Protein AF-A0A1F2RED5-F1 (afdb_monomer_lite)

Sequence (118 aa):
MGKTLQLEEWEAVAMRGMTRPRDPFQAEFARAVLHSFSIILRIHEELYSYENKRALGDEWRKHSNSLFYLLIEGMRHKQELEKMQLIARKSGYAEIDERLKITAEKLQVPMSKISPLF

Radius of gyration: 15.98 Å; chains: 1; bounding box: 39×25×48 Å

Secondary structure (DSSP, 8-state):
-PPP-PPPHHHHHHHHGGG--SSHHHHHHHHHHHHHHHHHHHHHHHHHHHHHHHTSSTTHHHHHHHHHHHHHHHHHHHHHHHHHHHHHHHTT-HHHHHHHHHHHHHHHHHHHHHGGG-

Foldseek 3Di:
DDDDDDDDPVLVVLCVVCPDDPDPLSNVLSVLSVVLVVLVVLLSVLVVVLVVCVVVDDPNVVSLVVLVVSLVVLVVSLVVLVVSLVVCVVVVVVVSNVVSVVSSVSSVVSSVVSVVVD

pLDDT: mean 89.49, std 11.76, range [42.66, 98.44]

Structure (mmCIF, N/CA/C/O backbone):
data_AF-A0A1F2RED5-F1
#
_entry.id   AF-A0A1F2RED5-F1
#
loop_
_atom_site.group_PDB
_atom_site.id
_atom_site.type_symbol
_atom_site.label_atom_id
_atom_site.label_alt_id
_atom_site.label_comp_id
_atom_site.label_asym_id
_atom_site.label_entity_id
_atom_site.label_seq_id
_atom_site.pdbx_PDB_ins_code
_atom_site.Cartn_x
_atom_site.Cartn_y
_atom_site.Cartn_z
_atom_site.occupancy
_atom_site.B_iso_or_equiv
_atom_site.auth_seq_id
_atom_site.auth_comp_id
_atom_site.auth_asym_id
_atom_site.auth_atom_id
_atom_site.pdbx_PDB_model_num
ATOM 1 N N . MET A 1 1 ? 5.059 -15.411 -15.419 1.00 42.66 1 MET A N 1
ATOM 2 C CA . MET A 1 1 ? 4.052 -15.981 -14.495 1.00 42.66 1 MET A CA 1
ATOM 3 C C . MET A 1 1 ? 3.716 -14.930 -13.453 1.00 42.66 1 MET A C 1
ATOM 5 O O . MET A 1 1 ? 4.629 -14.477 -12.773 1.00 42.66 1 MET A O 1
ATOM 9 N N . GLY A 1 2 ? 2.453 -14.502 -13.363 1.00 50.62 2 GLY A N 1
ATOM 10 C CA . GLY A 1 2 ? 2.012 -13.611 -12.287 1.00 50.62 2 GLY A CA 1
ATOM 11 C C . GLY A 1 2 ? 2.060 -14.355 -10.955 1.00 50.62 2 GLY A C 1
ATOM 12 O O . GLY A 1 2 ? 1.551 -15.469 -10.862 1.00 50.62 2 GLY A O 1
ATOM 13 N N . LYS A 1 3 ? 2.717 -13.787 -9.940 1.00 56.62 3 LYS A N 1
ATOM 14 C CA . LYS A 1 3 ? 2.622 -14.314 -8.575 1.00 56.62 3 LYS A CA 1
ATOM 15 C C . LYS A 1 3 ? 1.247 -13.939 -8.035 1.00 56.62 3 LYS A C 1
ATOM 17 O O . LYS A 1 3 ? 0.921 -12.757 -7.987 1.00 56.62 3 LYS A O 1
ATOM 22 N N . THR A 1 4 ? 0.455 -14.933 -7.646 1.00 64.69 4 THR A N 1
ATOM 23 C CA . THR A 1 4 ? -0.825 -14.707 -6.972 1.00 64.69 4 THR A CA 1
ATOM 24 C C . THR A 1 4 ? -0.571 -13.941 -5.681 1.00 64.69 4 THR A C 1
ATOM 26 O O . THR A 1 4 ? 0.239 -14.367 -4.854 1.00 64.69 4 THR A O 1
ATOM 29 N N . LEU A 1 5 ? -1.243 -12.805 -5.517 1.00 71.31 5 LEU A N 1
ATOM 30 C CA . LEU A 1 5 ? -1.200 -12.043 -4.282 1.00 71.31 5 LEU A CA 1
ATOM 31 C C . LEU A 1 5 ? -2.031 -12.790 -3.238 1.00 71.31 5 LEU A C 1
ATOM 33 O O . LEU A 1 5 ? -3.245 -12.918 -3.382 1.00 71.31 5 LEU A O 1
ATOM 37 N N . GLN A 1 6 ? -1.362 -13.351 -2.235 1.00 81.38 6 GLN A N 1
ATOM 38 C 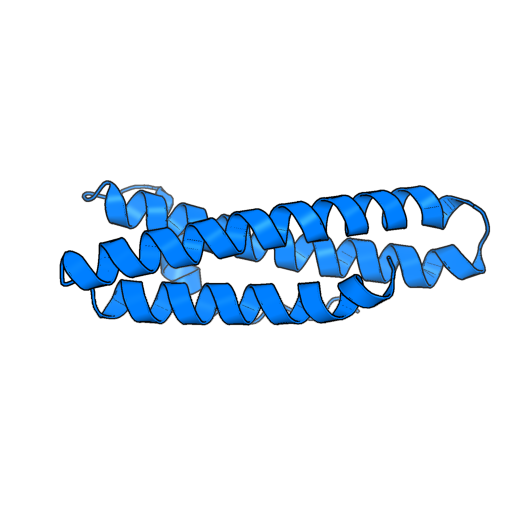CA . GLN A 1 6 ? -2.031 -14.070 -1.156 1.00 81.38 6 GLN A CA 1
ATOM 39 C C . GLN A 1 6 ? -2.666 -13.048 -0.215 1.00 81.38 6 GLN A C 1
ATOM 41 O O . GLN A 1 6 ? -1.957 -12.230 0.372 1.00 81.38 6 GLN A O 1
ATOM 46 N N . LEU A 1 7 ? -3.994 -13.087 -0.118 1.00 83.38 7 LEU A N 1
ATOM 47 C CA . LEU A 1 7 ? -4.761 -12.265 0.808 1.00 83.38 7 LEU A CA 1
ATOM 48 C C . LEU A 1 7 ? -5.000 -13.041 2.100 1.00 83.38 7 LEU A C 1
ATOM 50 O O . LEU A 1 7 ? -5.336 -14.226 2.071 1.00 83.38 7 LEU A O 1
ATOM 54 N N . GLU A 1 8 ? -4.886 -12.355 3.227 1.00 86.44 8 GLU A N 1
ATOM 55 C CA . GLU A 1 8 ? -5.417 -12.833 4.495 1.00 86.44 8 GLU A CA 1
ATOM 56 C C . GLU A 1 8 ? -6.949 -12.794 4.470 1.00 86.44 8 GLU A C 1
ATOM 58 O O . GLU A 1 8 ? -7.575 -12.015 3.743 1.00 86.44 8 GLU A O 1
ATOM 63 N N . GLU A 1 9 ? -7.586 -13.636 5.285 1.00 85.38 9 GLU A N 1
ATOM 64 C CA . GLU A 1 9 ? -9.046 -13.749 5.300 1.00 85.38 9 GLU A CA 1
ATOM 65 C C . GLU A 1 9 ? -9.724 -12.403 5.595 1.00 85.38 9 GLU A C 1
ATOM 67 O O . GLU A 1 9 ? -10.701 -12.039 4.935 1.00 85.38 9 GLU A O 1
ATOM 72 N N . TRP A 1 10 ? -9.169 -11.615 6.522 1.00 84.19 10 TRP A N 1
ATOM 73 C CA . TRP A 1 10 ? -9.707 -10.300 6.860 1.00 84.19 10 TRP A CA 1
ATOM 74 C C . TRP A 1 10 ? -9.557 -9.279 5.726 1.00 84.19 10 TRP A C 1
ATOM 76 O O . TRP A 1 10 ? -10.401 -8.393 5.607 1.00 84.19 10 TRP A O 1
ATOM 86 N N . GLU A 1 11 ? -8.543 -9.411 4.868 1.00 86.75 11 GLU A N 1
ATOM 87 C CA . GLU A 1 11 ? -8.352 -8.552 3.691 1.00 86.75 11 GLU A CA 1
ATOM 88 C C . GLU A 1 11 ? -9.435 -8.858 2.658 1.00 86.75 11 GLU A C 1
ATOM 90 O O . GLU A 1 11 ? -10.115 -7.955 2.167 1.00 86.75 11 GLU A O 1
ATOM 95 N N . ALA A 1 12 ? -9.685 -10.146 2.408 1.00 84.44 12 ALA A N 1
ATOM 96 C CA . ALA A 1 12 ? -10.775 -10.585 1.545 1.00 84.44 12 ALA A CA 1
ATOM 97 C C . ALA A 1 12 ? -12.151 -10.165 2.096 1.00 84.44 12 ALA A C 1
ATOM 99 O O . ALA A 1 12 ? -13.050 -9.798 1.335 1.00 84.44 12 ALA A O 1
ATOM 100 N N . VAL A 1 13 ? -12.345 -10.206 3.418 1.00 83.69 13 VAL A N 1
ATOM 101 C CA . VAL A 1 13 ? -13.565 -9.703 4.066 1.00 83.69 13 VAL A CA 1
ATOM 102 C C . VAL A 1 13 ? -13.684 -8.187 3.925 1.00 83.69 13 VAL A C 1
ATOM 104 O O . VAL A 1 13 ? -14.756 -7.723 3.548 1.00 83.69 13 VAL A O 1
ATOM 107 N N . ALA A 1 14 ? -12.617 -7.417 4.145 1.00 81.19 14 ALA A N 1
ATOM 108 C CA . ALA A 1 14 ? -12.629 -5.964 3.985 1.00 81.19 14 ALA A CA 1
ATOM 109 C C . ALA A 1 14 ? -13.003 -5.559 2.549 1.00 81.19 14 ALA A C 1
ATOM 111 O O . ALA A 1 14 ? -13.875 -4.714 2.350 1.00 81.19 14 ALA A O 1
ATOM 112 N N . MET A 1 15 ? -12.4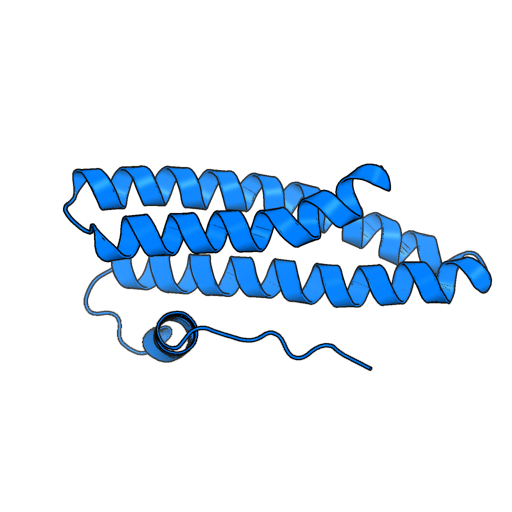32 -6.232 1.546 1.00 80.88 15 MET A N 1
ATOM 113 C CA . MET A 1 15 ? -12.750 -5.989 0.135 1.00 80.88 15 MET A CA 1
ATOM 114 C C . MET A 1 15 ? -14.205 -6.337 -0.214 1.00 80.88 15 MET A C 1
ATOM 116 O O . MET A 1 15 ? -14.850 -5.611 -0.970 1.00 80.88 15 MET A O 1
ATOM 120 N N . ARG A 1 16 ? -14.756 -7.419 0.354 1.00 77.75 16 ARG A N 1
ATOM 121 C CA . ARG A 1 16 ? -16.166 -7.812 0.153 1.00 77.75 16 ARG A CA 1
ATOM 122 C C . ARG A 1 16 ? -17.150 -6.955 0.957 1.00 77.75 16 ARG A C 1
ATOM 124 O O . ARG A 1 16 ? -18.287 -6.771 0.536 1.00 77.75 16 ARG A O 1
ATOM 131 N N . GLY A 1 17 ? -16.723 -6.424 2.100 1.00 65.06 17 GLY A N 1
ATOM 132 C CA . GLY A 1 17 ? -17.545 -5.689 3.065 1.00 65.06 17 GLY A CA 1
ATOM 133 C C . GLY A 1 17 ? -17.967 -4.283 2.630 1.00 65.06 17 GLY A C 1
ATOM 134 O O . GLY A 1 17 ? -18.824 -3.681 3.279 1.00 65.06 17 GLY A O 1
ATOM 135 N N . MET A 1 18 ? -17.441 -3.771 1.511 1.00 58.53 18 MET A N 1
ATOM 136 C CA . MET A 1 18 ? -17.767 -2.436 0.989 1.00 58.53 18 MET A CA 1
ATOM 137 C C . MET A 1 18 ? -19.257 -2.226 0.668 1.00 58.53 18 MET A C 1
ATOM 139 O O . MET A 1 18 ? -19.693 -1.084 0.546 1.00 58.53 18 MET A O 1
ATOM 143 N N . THR A 1 19 ? -20.064 -3.286 0.558 1.00 53.25 19 THR A N 1
ATOM 144 C CA . THR A 1 19 ? -21.475 -3.168 0.163 1.00 53.25 19 THR A CA 1
ATOM 145 C C . THR A 1 19 ? -22.436 -2.803 1.300 1.00 53.25 19 THR A C 1
ATOM 147 O O . THR A 1 19 ? -23.548 -2.379 0.992 1.00 53.25 19 THR A O 1
ATOM 150 N N . ARG A 1 20 ? -22.073 -2.956 2.591 1.00 58.00 20 ARG A N 1
ATOM 151 C CA . ARG A 1 20 ? -22.935 -2.575 3.745 1.00 58.00 20 ARG A CA 1
ATOM 152 C C . ARG A 1 20 ? -22.175 -2.220 5.046 1.00 58.00 20 ARG A C 1
ATOM 154 O O . ARG A 1 20 ? -22.465 -2.811 6.090 1.00 58.00 20 ARG A O 1
ATOM 161 N N . PRO A 1 21 ? -21.228 -1.271 5.053 1.00 61.25 21 PRO A N 1
ATOM 162 C CA . PRO A 1 21 ? -20.649 -0.815 6.313 1.00 61.25 21 PRO A CA 1
ATOM 163 C C . PRO A 1 21 ? -21.702 -0.034 7.123 1.00 61.25 21 PRO A C 1
ATOM 165 O O . PRO A 1 21 ? -22.246 0.959 6.648 1.00 61.25 21 PRO A O 1
ATOM 168 N N . ARG A 1 22 ? -22.016 -0.490 8.346 1.00 63.94 22 ARG A N 1
ATOM 169 C CA . ARG A 1 22 ? -22.844 0.277 9.305 1.00 63.94 22 ARG A CA 1
ATOM 170 C C . ARG A 1 22 ? -22.054 1.404 9.983 1.00 63.94 22 ARG A C 1
ATOM 172 O O . ARG A 1 22 ? -22.660 2.320 10.524 1.00 63.94 22 ARG A O 1
ATOM 179 N N . ASP A 1 23 ? -20.725 1.320 9.939 1.00 82.88 23 ASP A N 1
ATOM 180 C CA . ASP A 1 23 ? -19.781 2.260 10.539 1.00 82.88 23 ASP A CA 1
ATOM 181 C C . ASP A 1 23 ? -18.943 2.939 9.434 1.00 82.88 23 ASP A C 1
ATOM 183 O O . ASP A 1 23 ? -18.255 2.239 8.677 1.00 82.88 23 ASP A O 1
ATOM 187 N N . PRO A 1 24 ? -18.978 4.283 9.318 1.00 86.31 24 PRO A N 1
ATOM 188 C CA . PRO A 1 24 ? -18.149 5.033 8.377 1.00 86.31 24 PRO A CA 1
ATOM 189 C C . PRO A 1 24 ? -16.653 4.710 8.476 1.00 86.31 24 PRO A C 1
ATOM 191 O O . PRO A 1 24 ? -15.987 4.621 7.443 1.00 86.31 24 PRO A O 1
ATOM 194 N N . PHE A 1 25 ? -16.134 4.461 9.683 1.00 89.12 25 PHE A N 1
ATOM 195 C CA . PHE A 1 25 ? -14.718 4.164 9.888 1.00 89.12 25 PHE A CA 1
ATOM 196 C C . PHE A 1 25 ? -14.326 2.810 9.286 1.00 89.12 25 PHE A C 1
ATOM 198 O O . PHE A 1 25 ? -13.291 2.686 8.633 1.00 89.12 25 PHE A O 1
ATOM 205 N N . GLN A 1 26 ? -15.191 1.800 9.407 1.00 87.62 26 GLN A N 1
ATOM 206 C CA . GLN A 1 26 ? -14.978 0.501 8.760 1.00 87.62 26 GLN A CA 1
ATOM 207 C C . GLN A 1 26 ? -15.011 0.605 7.230 1.00 87.62 26 GLN A C 1
ATOM 209 O O . GLN A 1 26 ? -14.266 -0.099 6.546 1.00 87.62 26 GLN A O 1
ATOM 214 N N . ALA A 1 27 ? -15.844 1.496 6.683 1.00 87.88 27 ALA A N 1
ATOM 215 C CA . ALA A 1 27 ? -15.874 1.762 5.247 1.00 87.88 27 ALA A CA 1
ATOM 216 C C . ALA A 1 27 ? -14.561 2.395 4.761 1.00 87.88 27 ALA A C 1
ATOM 218 O O . ALA A 1 27 ? -14.040 2.021 3.710 1.00 87.88 27 ALA A O 1
ATOM 219 N N . GLU A 1 28 ? -14.026 3.354 5.518 1.00 91.31 28 GLU A N 1
ATOM 220 C CA . GLU A 1 28 ? -12.734 3.980 5.230 1.00 91.31 28 GLU A CA 1
ATOM 221 C C . GLU A 1 28 ? -11.589 2.979 5.338 1.00 91.31 28 GLU A C 1
ATOM 223 O O . GLU A 1 28 ? -10.766 2.909 4.428 1.00 91.31 28 GLU A O 1
ATOM 228 N N . PHE A 1 29 ? -11.580 2.151 6.385 1.00 92.38 29 PHE A N 1
ATOM 229 C CA . PHE A 1 29 ? -10.621 1.060 6.537 1.00 92.38 29 PHE A CA 1
ATOM 230 C C . PHE A 1 29 ? -10.625 0.130 5.317 1.00 92.38 29 PHE A C 1
ATOM 232 O O . PHE A 1 29 ? -9.578 -0.105 4.717 1.00 92.38 29 PHE A O 1
ATOM 239 N N . ALA A 1 30 ? -11.800 -0.345 4.893 1.00 91.81 30 ALA A N 1
ATOM 240 C CA . ALA A 1 30 ? -11.919 -1.217 3.727 1.00 91.81 30 ALA A CA 1
ATOM 241 C C . ALA A 1 30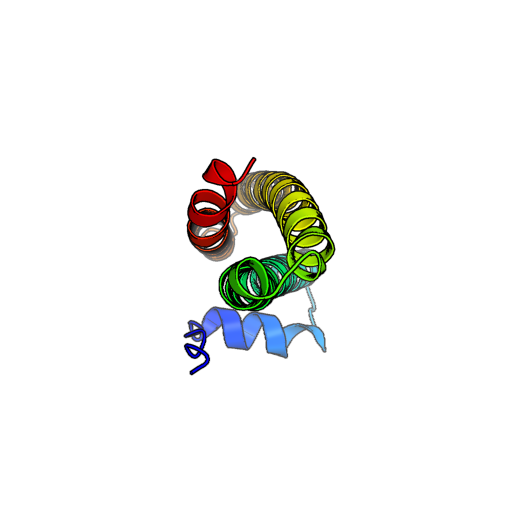 ? -11.391 -0.559 2.440 1.00 91.81 30 ALA A C 1
ATOM 243 O O . ALA A 1 30 ? -10.677 -1.201 1.666 1.00 91.81 30 ALA A O 1
ATOM 244 N N . ARG A 1 31 ? -11.694 0.730 2.226 1.00 92.50 31 ARG A N 1
ATOM 245 C CA . ARG A 1 31 ? -11.173 1.498 1.084 1.00 92.50 31 ARG A CA 1
ATOM 246 C C . ARG A 1 31 ? -9.655 1.639 1.132 1.00 92.50 31 ARG A C 1
ATOM 248 O O . ARG A 1 31 ? -9.012 1.475 0.100 1.00 92.50 31 ARG A O 1
ATOM 255 N N . ALA A 1 32 ? -9.088 1.909 2.305 1.00 94.69 32 ALA A N 1
ATOM 256 C CA . ALA A 1 32 ? -7.647 2.049 2.474 1.00 94.69 32 ALA A CA 1
ATOM 257 C C . ALA A 1 32 ? -6.912 0.727 2.195 1.00 94.69 32 ALA A C 1
ATOM 259 O O . ALA A 1 32 ? -5.935 0.699 1.449 1.00 94.69 32 ALA A O 1
ATOM 260 N N . VAL A 1 33 ? -7.443 -0.393 2.697 1.00 94.75 33 VAL A N 1
ATOM 261 C CA . VAL A 1 33 ? -6.910 -1.733 2.405 1.00 94.75 33 VAL A CA 1
ATOM 262 C C . VAL A 1 33 ? -6.967 -2.017 0.902 1.00 94.75 33 VAL A C 1
ATOM 264 O O . VAL A 1 33 ? -5.956 -2.372 0.299 1.00 94.75 33 VAL A O 1
ATOM 267 N N . LEU A 1 34 ? -8.118 -1.798 0.258 1.00 94.19 34 LEU A N 1
ATOM 268 C CA . LEU A 1 34 ? -8.262 -2.004 -1.186 1.00 94.19 34 LEU A CA 1
ATOM 269 C C . LEU A 1 34 ? -7.295 -1.137 -2.002 1.00 94.19 34 LEU A C 1
ATOM 271 O O . LEU A 1 34 ? -6.699 -1.612 -2.973 1.00 94.19 34 LEU A O 1
ATOM 275 N N . HIS A 1 35 ? -7.151 0.133 -1.631 1.00 95.88 35 HIS A N 1
ATOM 276 C CA . HIS A 1 35 ? -6.282 1.056 -2.344 1.00 95.88 35 HIS A CA 1
ATOM 277 C C . HIS A 1 35 ? -4.815 0.632 -2.229 1.00 95.88 35 HIS A C 1
ATOM 279 O O . HIS A 1 35 ? -4.128 0.541 -3.247 1.00 95.88 35 HIS A O 1
ATOM 285 N N . SER A 1 36 ? -4.375 0.239 -1.031 1.00 96.88 36 SER A N 1
ATOM 286 C CA . SER A 1 36 ? -3.044 -0.337 -0.811 1.00 96.88 36 SER A CA 1
ATOM 287 C C . SER A 1 36 ? -2.784 -1.523 -1.735 1.00 96.88 36 SER A C 1
ATOM 289 O O . SER A 1 36 ? -1.767 -1.572 -2.425 1.00 96.88 36 SER A O 1
ATOM 291 N N . PHE A 1 37 ? -3.738 -2.449 -1.828 1.00 95.12 37 PHE A N 1
ATOM 292 C CA . PHE A 1 37 ? -3.620 -3.611 -2.703 1.00 95.12 37 PHE A CA 1
ATOM 293 C C . PHE A 1 37 ? -3.623 -3.264 -4.194 1.00 95.12 37 PHE A C 1
ATOM 295 O O . PHE A 1 37 ? -2.902 -3.893 -4.968 1.00 95.12 37 PHE A O 1
ATOM 302 N N . SER A 1 38 ? -4.363 -2.232 -4.591 1.00 95.31 38 SER A N 1
ATOM 303 C CA . SER A 1 38 ? -4.365 -1.730 -5.969 1.00 95.31 38 SER A CA 1
ATOM 304 C C . SER A 1 38 ? -2.995 -1.163 -6.359 1.00 95.31 38 SER A C 1
ATOM 306 O O . SER A 1 38 ? -2.487 -1.471 -7.437 1.00 95.31 38 SER A O 1
ATOM 308 N N . ILE A 1 39 ? -2.355 -0.405 -5.460 1.00 97.38 39 ILE A N 1
ATOM 309 C CA . ILE A 1 39 ? -0.993 0.116 -5.658 1.00 97.38 39 ILE A CA 1
ATOM 310 C C . ILE A 1 39 ? 0.009 -1.040 -5.749 1.00 97.38 39 ILE A C 1
ATOM 312 O O . ILE A 1 39 ? 0.804 -1.086 -6.686 1.00 97.38 39 ILE A O 1
ATOM 316 N N . ILE A 1 40 ? -0.049 -2.002 -4.820 1.00 96.50 40 ILE A N 1
ATOM 317 C CA . ILE A 1 40 ? 0.839 -3.177 -4.805 1.00 96.50 40 ILE A CA 1
ATOM 318 C C . ILE A 1 40 ? 0.748 -3.944 -6.129 1.00 96.50 40 ILE A C 1
ATOM 320 O O . ILE A 1 40 ? 1.773 -4.206 -6.763 1.00 96.50 40 ILE A O 1
ATOM 324 N N . LEU A 1 41 ? -0.470 -4.282 -6.562 1.00 95.25 41 LEU A N 1
ATOM 325 C CA . LEU A 1 41 ? -0.705 -4.987 -7.821 1.00 95.25 41 LEU A CA 1
ATOM 326 C C . LEU A 1 41 ? -0.140 -4.202 -9.001 1.00 95.25 41 LEU A C 1
ATOM 328 O O . LEU A 1 41 ? 0.580 -4.768 -9.826 1.00 95.25 41 LEU A O 1
ATOM 332 N N . ARG A 1 42 ? -0.389 -2.890 -9.045 1.00 96.62 42 ARG A N 1
ATOM 333 C CA . ARG A 1 42 ? 0.088 -2.074 -10.154 1.00 96.62 42 ARG A CA 1
ATOM 334 C C . ARG A 1 42 ? 1.609 -1.959 -10.190 1.00 96.62 42 ARG A C 1
ATOM 336 O O . ARG A 1 42 ? 2.184 -2.033 -11.271 1.00 96.62 42 ARG A O 1
ATOM 343 N N . ILE A 1 43 ? 2.272 -1.857 -9.036 1.00 96.81 43 ILE A N 1
ATOM 344 C CA . ILE A 1 43 ? 3.739 -1.89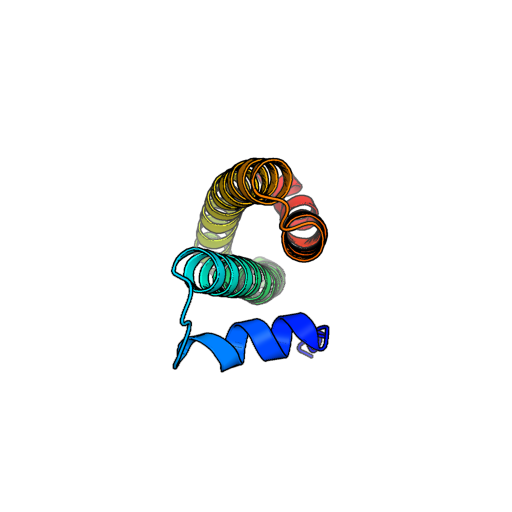6 -8.964 1.00 96.81 43 ILE A CA 1
ATOM 345 C C . ILE A 1 43 ? 4.265 -3.204 -9.560 1.00 96.81 43 ILE A C 1
ATOM 347 O O . ILE A 1 43 ? 5.212 -3.177 -10.340 1.00 96.81 43 ILE A O 1
ATOM 351 N N . HIS A 1 44 ? 3.654 -4.345 -9.236 1.00 94.4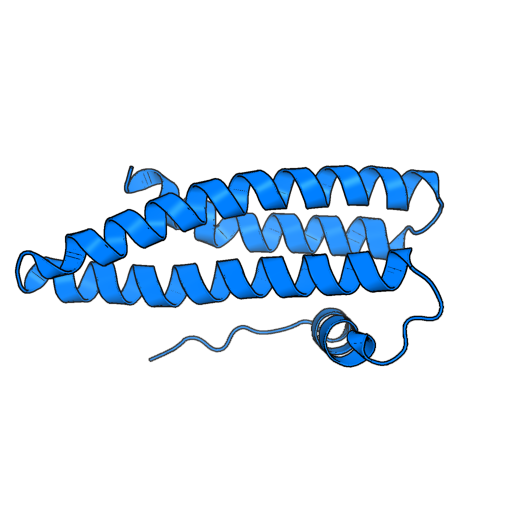4 44 HIS A N 1
ATOM 352 C CA . HIS A 1 44 ? 4.078 -5.632 -9.787 1.00 94.44 44 HIS A CA 1
ATOM 353 C C . HIS A 1 44 ? 3.948 -5.699 -11.316 1.00 94.44 44 HIS A C 1
ATOM 355 O O . HIS A 1 44 ? 4.873 -6.165 -11.985 1.00 94.44 44 HIS A O 1
ATOM 361 N N . GLU A 1 45 ? 2.830 -5.228 -11.870 1.00 93.88 45 GLU A N 1
ATOM 362 C CA . GLU A 1 45 ? 2.586 -5.200 -13.319 1.00 93.88 45 GLU A CA 1
ATOM 363 C C . GLU A 1 45 ? 3.556 -4.272 -14.059 1.00 93.88 45 GLU A C 1
ATOM 365 O O . GLU A 1 45 ? 4.131 -4.639 -15.092 1.00 93.88 45 GLU A O 1
ATOM 370 N N . GLU A 1 46 ? 3.746 -3.064 -13.528 1.00 95.25 46 GLU A N 1
ATOM 371 C CA . GLU A 1 46 ? 4.597 -2.048 -14.139 1.00 95.25 46 GLU A CA 1
ATOM 372 C C . GLU A 1 46 ? 6.075 -2.405 -14.017 1.00 95.25 46 GLU A C 1
ATOM 374 O O . GLU A 1 46 ? 6.818 -2.218 -14.976 1.00 95.25 46 GLU A O 1
ATOM 379 N N . LEU A 1 47 ? 6.503 -2.989 -12.893 1.00 94.25 47 LEU A N 1
ATOM 380 C CA . LEU A 1 47 ? 7.880 -3.445 -12.712 1.00 94.25 47 LEU A CA 1
ATOM 381 C C . LEU A 1 47 ? 8.221 -4.568 -13.690 1.00 94.25 47 LEU A C 1
ATOM 383 O O . LEU A 1 47 ? 9.241 -4.493 -14.371 1.00 94.25 47 LEU A O 1
ATOM 387 N N . TYR A 1 48 ? 7.332 -5.554 -13.839 1.00 91.81 48 TYR A N 1
ATOM 388 C CA . TYR A 1 48 ? 7.501 -6.597 -14.848 1.00 91.81 48 TYR A CA 1
ATOM 389 C C . TYR A 1 48 ? 7.592 -5.995 -16.258 1.00 91.81 48 TYR A C 1
ATOM 391 O O . TYR A 1 48 ? 8.470 -6.355 -17.042 1.00 91.81 48 TYR A O 1
ATOM 399 N N . SER A 1 49 ? 6.710 -5.052 -16.593 1.00 91.75 49 SER A N 1
ATOM 400 C CA . SER A 1 49 ? 6.714 -4.404 -17.910 1.00 91.75 49 SER A CA 1
ATOM 401 C C . SER A 1 49 ? 7.983 -3.582 -18.147 1.00 91.75 49 SER A C 1
ATOM 403 O O . SER A 1 49 ? 8.563 -3.652 -19.230 1.00 91.75 49 SER A O 1
ATOM 405 N N . TYR A 1 50 ? 8.442 -2.845 -17.134 1.00 91.88 50 TYR A N 1
ATOM 406 C CA . TYR A 1 50 ? 9.686 -2.085 -17.152 1.00 91.88 50 TYR A CA 1
ATOM 407 C C . TYR A 1 50 ? 10.884 -2.999 -17.420 1.00 91.88 50 TYR A C 1
ATOM 409 O O . TYR A 1 50 ? 11.625 -2.757 -18.370 1.00 91.88 50 TYR A O 1
ATOM 417 N N . GLU A 1 51 ? 11.040 -4.081 -16.655 1.00 90.06 51 GLU A N 1
ATOM 418 C CA . GLU A 1 51 ? 12.168 -5.011 -16.785 1.00 90.06 51 GLU A CA 1
ATOM 419 C C . GLU A 1 51 ? 12.213 -5.685 -18.163 1.00 90.06 51 GLU A C 1
ATOM 421 O O . GLU A 1 51 ? 13.266 -5.711 -18.800 1.00 90.06 51 GLU A O 1
ATOM 426 N N . ASN A 1 52 ? 11.072 -6.168 -18.670 1.00 87.88 52 ASN A N 1
ATOM 427 C CA . ASN A 1 52 ? 11.030 -6.872 -19.956 1.00 87.88 52 ASN A CA 1
ATOM 428 C C . ASN A 1 52 ? 11.179 -5.935 -21.161 1.00 87.88 52 ASN A C 1
ATOM 430 O O . ASN A 1 52 ? 11.778 -6.314 -22.165 1.00 87.88 52 ASN A O 1
ATOM 434 N N . LYS A 1 53 ? 10.649 -4.707 -21.088 1.00 85.75 53 LYS A N 1
ATOM 435 C CA . LYS A 1 53 ? 10.724 -3.755 -22.207 1.00 85.75 53 LYS A CA 1
ATOM 436 C C . LYS A 1 53 ? 11.997 -2.928 -22.221 1.00 85.75 53 LYS A C 1
ATOM 438 O O . LYS A 1 53 ? 12.352 -2.412 -23.276 1.00 85.75 53 LYS A O 1
ATOM 443 N N . ARG A 1 54 ? 12.721 -2.836 -21.101 1.00 77.75 54 ARG A N 1
ATOM 444 C CA . ARG A 1 54 ? 14.027 -2.162 -21.050 1.00 77.75 54 ARG A CA 1
ATOM 445 C C . ARG A 1 54 ? 15.036 -2.785 -22.016 1.00 77.75 54 ARG A C 1
ATOM 447 O O . ARG A 1 54 ? 15.872 -2.070 -22.554 1.00 77.75 54 ARG A O 1
ATOM 454 N N . ALA A 1 55 ? 14.911 -4.082 -22.289 1.00 73.44 55 ALA A N 1
ATOM 455 C CA . ALA A 1 55 ? 15.728 -4.791 -23.269 1.00 73.44 55 ALA A CA 1
ATOM 456 C C . ALA A 1 55 ? 15.322 -4.536 -24.739 1.00 73.44 55 ALA A C 1
ATOM 458 O O . ALA A 1 55 ? 16.065 -4.914 -25.639 1.00 73.44 55 ALA A O 1
ATOM 459 N N . LEU A 1 56 ? 14.159 -3.921 -24.996 1.00 73.44 56 LEU A N 1
ATOM 460 C CA . LEU A 1 56 ? 13.509 -3.886 -26.316 1.00 73.44 56 LEU A CA 1
ATOM 461 C C . LEU A 1 56 ? 13.399 -2.477 -26.939 1.00 73.44 56 LEU A C 1
ATOM 463 O O . LEU A 1 56 ? 12.818 -2.341 -28.012 1.00 73.44 56 LEU A O 1
ATOM 467 N N . GLY A 1 57 ? 13.945 -1.431 -26.303 1.00 74.06 57 GLY A N 1
ATOM 468 C CA . GLY A 1 57 ? 13.941 -0.048 -26.8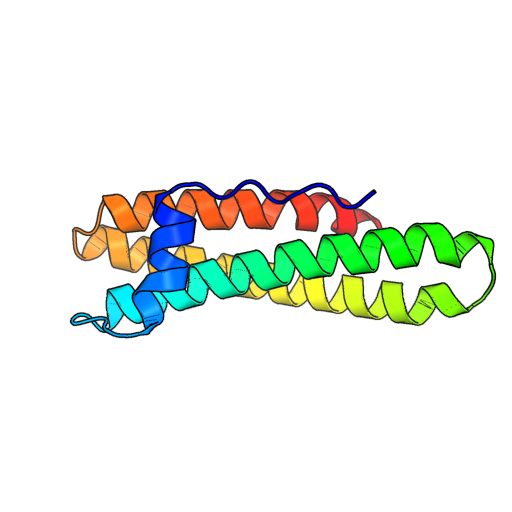19 1.00 74.06 57 GLY A CA 1
ATOM 469 C C . GLY A 1 57 ? 13.243 0.950 -25.888 1.00 74.06 57 GLY A C 1
ATOM 470 O O . GLY A 1 57 ? 13.105 0.692 -24.703 1.00 74.06 57 GLY A O 1
ATOM 471 N N . ASP A 1 58 ? 12.788 2.102 -26.389 1.00 77.62 58 ASP A N 1
ATOM 472 C CA . ASP A 1 58 ? 12.322 3.232 -25.553 1.00 77.62 58 ASP A CA 1
ATOM 473 C C . ASP A 1 58 ? 10.974 3.032 -24.825 1.00 77.62 58 ASP A C 1
ATOM 475 O O . ASP A 1 58 ? 10.569 3.871 -24.013 1.00 77.62 58 ASP A O 1
ATOM 479 N N . GLU A 1 59 ? 10.272 1.917 -25.048 1.00 79.88 59 GLU A N 1
ATOM 480 C CA . GLU A 1 59 ? 8.969 1.664 -24.423 1.00 79.88 59 GLU A CA 1
ATOM 481 C C . GLU A 1 59 ? 9.012 1.532 -22.894 1.00 79.88 59 GLU A C 1
ATOM 483 O O . GLU A 1 59 ? 7.965 1.623 -22.254 1.00 79.88 59 GLU A O 1
ATOM 488 N N . TRP A 1 60 ? 10.180 1.330 -22.281 1.00 86.38 60 TRP A N 1
ATOM 489 C CA . TRP A 1 60 ? 10.298 1.225 -20.823 1.00 86.38 60 TRP A CA 1
ATOM 490 C C . TRP A 1 60 ? 10.021 2.551 -20.099 1.00 86.38 60 TRP A C 1
ATOM 492 O O . TRP A 1 60 ? 9.617 2.529 -18.937 1.00 86.38 60 TRP A O 1
ATOM 502 N N . ARG A 1 61 ? 10.188 3.708 -20.762 1.00 89.31 61 ARG A N 1
ATOM 503 C CA . ARG A 1 61 ? 10.085 5.032 -20.116 1.00 89.31 61 ARG A CA 1
ATOM 504 C C . ARG A 1 61 ? 8.699 5.305 -19.533 1.00 89.31 61 ARG A C 1
ATOM 506 O O . ARG A 1 61 ? 8.598 5.834 -18.432 1.00 89.31 61 ARG A O 1
ATOM 513 N N . LYS A 1 62 ? 7.625 4.898 -20.225 1.00 92.19 62 LYS A N 1
ATOM 514 C CA . LYS A 1 62 ? 6.250 5.032 -19.697 1.00 92.19 62 LYS A CA 1
ATOM 515 C C . LYS A 1 62 ? 6.060 4.213 -18.418 1.00 92.19 62 LYS A C 1
ATOM 517 O O . LYS A 1 62 ? 5.491 4.720 -17.462 1.00 92.19 62 LYS A O 1
ATOM 522 N N . HIS A 1 63 ? 6.616 3.001 -18.380 1.00 94.31 63 HIS A N 1
ATOM 523 C CA . HIS A 1 63 ? 6.557 2.118 -17.215 1.00 94.31 63 HIS A CA 1
ATOM 524 C C . HIS A 1 63 ? 7.395 2.675 -16.056 1.00 94.31 63 HIS A C 1
ATOM 526 O O . HIS A 1 63 ? 6.959 2.649 -14.913 1.00 94.31 63 HIS A O 1
ATOM 532 N N . SER A 1 64 ? 8.552 3.276 -16.352 1.00 94.44 64 SER A N 1
ATOM 533 C CA . SER A 1 64 ? 9.360 4.007 -15.369 1.00 94.44 64 SER A CA 1
ATOM 534 C C . SER A 1 64 ? 8.601 5.198 -14.770 1.00 94.44 64 SER A C 1
ATOM 536 O O . SER A 1 64 ? 8.515 5.308 -13.551 1.00 94.44 64 SER A O 1
ATOM 538 N N . ASN A 1 65 ? 7.953 6.031 -15.590 1.00 95.38 65 ASN A N 1
ATOM 539 C CA . ASN A 1 65 ? 7.129 7.140 -15.097 1.00 95.38 65 ASN A CA 1
ATOM 540 C C . ASN A 1 65 ? 5.948 6.651 -14.241 1.00 95.38 65 ASN A C 1
ATOM 542 O O . ASN A 1 65 ? 5.655 7.238 -13.200 1.00 95.38 65 ASN A O 1
ATOM 546 N N . SER A 1 66 ? 5.286 5.563 -14.649 1.00 96.81 66 SER A N 1
ATOM 547 C CA . SER A 1 66 ? 4.220 4.934 -13.863 1.00 96.81 66 SER A CA 1
ATOM 548 C C . SER A 1 66 ? 4.729 4.417 -12.518 1.00 96.81 66 SER A C 1
ATOM 550 O O . SER A 1 66 ? 4.086 4.650 -11.500 1.00 96.81 66 SER A O 1
ATOM 552 N N . LEU A 1 67 ? 5.896 3.769 -12.486 1.00 97.69 67 LEU A N 1
ATOM 553 C CA . LEU A 1 67 ? 6.534 3.313 -11.251 1.00 97.69 67 LEU A CA 1
ATOM 554 C C . LEU A 1 67 ? 6.904 4.478 -10.326 1.00 97.69 67 LEU A C 1
ATOM 556 O O . LEU A 1 67 ? 6.668 4.384 -9.125 1.00 97.69 67 LEU A O 1
ATOM 560 N N . PHE A 1 68 ? 7.414 5.586 -10.869 1.00 98.00 68 PHE A N 1
ATOM 561 C CA . PHE A 1 68 ? 7.697 6.783 -10.078 1.00 98.00 68 PHE A CA 1
ATOM 562 C C . PHE A 1 68 ? 6.416 7.354 -9.461 1.00 98.00 68 PHE A C 1
ATOM 564 O O . PHE A 1 68 ? 6.362 7.607 -8.259 1.00 98.00 68 PHE A O 1
ATOM 571 N N . TYR A 1 69 ? 5.350 7.483 -10.257 1.00 98.19 69 TYR A N 1
ATOM 572 C CA . TYR A 1 69 ? 4.044 7.913 -9.758 1.00 98.19 69 TYR A CA 1
ATOM 573 C C . TYR A 1 69 ? 3.528 6.993 -8.640 1.00 98.19 69 TYR A C 1
ATOM 575 O O . TYR A 1 69 ? 3.111 7.480 -7.593 1.00 98.19 69 TYR A O 1
ATOM 583 N N . LEU A 1 70 ? 3.603 5.672 -8.826 1.00 98.38 70 LEU A N 1
ATOM 584 C CA . LEU A 1 70 ? 3.160 4.688 -7.833 1.00 98.38 70 LEU A CA 1
ATOM 585 C C . LEU A 1 70 ? 3.990 4.723 -6.550 1.00 98.38 70 LEU A C 1
ATOM 587 O O . LEU A 1 70 ? 3.439 4.494 -5.476 1.00 98.38 70 LEU A O 1
ATOM 591 N N . LEU A 1 71 ? 5.290 5.016 -6.638 1.00 98.44 71 LEU A N 1
ATOM 592 C CA . LEU A 1 71 ? 6.138 5.209 -5.465 1.00 98.44 71 LEU A CA 1
ATOM 593 C C . LEU A 1 71 ? 5.657 6.409 -4.642 1.00 98.44 71 LEU A C 1
ATOM 595 O O . LEU A 1 71 ? 5.451 6.279 -3.437 1.00 98.44 71 LEU A O 1
ATOM 599 N N . ILE A 1 72 ? 5.422 7.551 -5.291 1.00 98.38 72 ILE A N 1
ATOM 600 C CA . ILE A 1 72 ? 4.923 8.759 -4.620 1.00 98.38 72 ILE A CA 1
ATOM 601 C C . ILE A 1 72 ? 3.523 8.531 -4.040 1.00 98.38 72 ILE A C 1
ATOM 603 O O . ILE A 1 72 ? 3.270 8.867 -2.881 1.00 98.38 72 ILE A O 1
ATOM 607 N N . GLU A 1 73 ? 2.624 7.922 -4.814 1.00 98.31 73 GLU A N 1
ATOM 608 C CA . GLU A 1 73 ? 1.268 7.606 -4.367 1.00 98.31 73 GLU A CA 1
ATOM 609 C C . GLU A 1 73 ? 1.280 6.637 -3.182 1.00 98.31 73 GLU A C 1
ATOM 611 O O . GLU A 1 73 ? 0.599 6.871 -2.186 1.00 98.31 73 GLU A O 1
ATOM 616 N N . GLY A 1 74 ? 2.107 5.593 -3.239 1.00 98.31 74 GLY A N 1
ATOM 617 C CA . GLY A 1 74 ? 2.271 4.639 -2.149 1.00 98.31 74 GLY A CA 1
ATOM 618 C C . GLY A 1 74 ? 2.836 5.283 -0.883 1.00 98.31 74 GLY A C 1
ATOM 619 O O . GLY A 1 74 ? 2.351 4.997 0.210 1.00 98.31 74 GLY A O 1
ATOM 620 N N . MET A 1 75 ? 3.804 6.198 -1.003 1.00 98.25 75 MET A N 1
ATOM 621 C CA . MET A 1 75 ? 4.336 6.945 0.142 1.00 98.25 75 MET A CA 1
ATOM 622 C C . MET A 1 75 ? 3.260 7.816 0.793 1.00 98.25 75 MET A C 1
ATOM 624 O O . MET A 1 75 ? 3.118 7.805 2.018 1.00 98.25 75 MET A O 1
ATOM 628 N N . ARG A 1 76 ? 2.476 8.539 -0.015 1.00 98.44 76 ARG A N 1
ATOM 629 C CA . ARG A 1 76 ? 1.346 9.340 0.470 1.00 98.44 76 ARG A CA 1
ATOM 630 C C . ARG A 1 76 ? 0.309 8.458 1.159 1.00 98.44 76 ARG A C 1
ATOM 632 O O . ARG A 1 76 ? -0.098 8.753 2.279 1.00 98.44 76 ARG A O 1
ATOM 639 N N . HIS A 1 77 ? -0.077 7.360 0.519 1.00 98.38 77 HIS A N 1
ATOM 640 C CA . HIS A 1 77 ? -1.089 6.463 1.053 1.00 98.38 77 HIS A CA 1
ATOM 641 C C . HIS A 1 77 ? -0.627 5.772 2.343 1.00 98.38 77 HIS A C 1
ATOM 643 O O . HIS A 1 77 ? -1.395 5.650 3.293 1.00 98.38 77 HIS A O 1
ATOM 649 N N . LYS A 1 78 ? 0.657 5.412 2.451 1.00 98.31 78 LYS A N 1
ATOM 650 C CA . LYS A 1 78 ? 1.230 4.889 3.696 1.00 98.31 78 LYS A CA 1
ATOM 651 C C . LYS A 1 78 ? 1.087 5.881 4.858 1.00 98.31 78 LYS A C 1
ATOM 653 O O . LYS A 1 78 ? 0.691 5.478 5.948 1.00 98.31 78 LYS A O 1
ATOM 658 N N . GLN A 1 79 ? 1.329 7.173 4.628 1.00 98.12 79 GLN A N 1
ATOM 659 C CA . GLN A 1 79 ? 1.106 8.204 5.652 1.00 98.12 79 GLN A CA 1
ATOM 660 C C . GLN A 1 79 ? -0.374 8.317 6.053 1.00 98.12 79 GLN A C 1
ATOM 662 O O . GLN A 1 79 ? -0.684 8.630 7.202 1.00 98.12 79 GLN A O 1
ATOM 667 N N . GLU A 1 80 ? -1.307 8.087 5.127 1.00 97.94 80 GLU A N 1
ATOM 668 C CA . GLU A 1 80 ? -2.742 8.034 5.439 1.00 97.94 80 GLU A CA 1
ATOM 669 C C . GLU A 1 80 ? -3.080 6.826 6.317 1.00 97.94 80 GLU A C 1
ATOM 671 O O . GLU A 1 80 ? -3.783 6.992 7.314 1.00 97.94 80 GLU A O 1
ATOM 676 N N . LEU A 1 81 ? -2.525 5.645 6.017 1.00 98.00 81 LEU A N 1
ATOM 677 C CA . LEU A 1 81 ? -2.679 4.449 6.854 1.00 98.00 81 LEU A CA 1
ATOM 678 C C . LEU A 1 81 ? -2.169 4.694 8.278 1.00 98.00 81 LEU A C 1
ATOM 680 O O . LEU A 1 81 ? -2.864 4.362 9.233 1.00 98.00 81 LEU A O 1
ATOM 684 N N . GLU A 1 82 ? -1.006 5.329 8.435 1.00 97.50 82 GLU A N 1
ATOM 685 C CA . GLU A 1 82 ? -0.431 5.678 9.745 1.00 97.50 82 GLU A CA 1
ATOM 686 C C . GLU A 1 82 ? -1.320 6.671 10.523 1.00 97.50 82 GLU A C 1
ATOM 688 O O . GLU A 1 82 ? -1.510 6.545 11.737 1.00 97.50 82 GLU A O 1
ATOM 693 N N . LYS A 1 83 ? -1.942 7.640 9.834 1.00 97.62 83 LYS A N 1
ATOM 694 C CA . LYS A 1 83 ? -2.926 8.551 10.449 1.00 97.62 83 LYS A CA 1
ATOM 695 C C . LYS A 1 83 ? -4.187 7.807 10.884 1.00 97.62 83 LYS A C 1
ATOM 697 O O . LYS A 1 83 ? -4.656 8.007 12.005 1.00 97.62 83 LYS A O 1
ATOM 702 N N . MET A 1 84 ? -4.728 6.942 10.027 1.00 97.31 84 MET A N 1
ATOM 703 C CA . MET A 1 84 ? -5.892 6.113 10.351 1.00 97.31 84 MET A CA 1
ATOM 704 C C . MET A 1 84 ? -5.596 5.155 11.504 1.00 97.31 84 MET A C 1
ATOM 706 O O . MET A 1 84 ? -6.449 4.947 12.362 1.00 97.31 84 MET A O 1
ATOM 710 N N . GLN A 1 85 ? -4.376 4.627 11.567 1.00 97.56 85 GLN A N 1
ATOM 711 C CA . GLN A 1 85 ? -3.909 3.764 12.641 1.00 97.56 85 GLN A CA 1
ATOM 712 C C . GLN A 1 85 ? -3.950 4.496 13.989 1.00 97.56 85 GLN A C 1
ATOM 714 O O . GLN A 1 85 ? -4.468 3.973 14.977 1.00 97.56 85 GLN A O 1
ATOM 719 N N . LEU A 1 86 ? -3.465 5.742 14.032 1.00 96.81 86 LEU A N 1
ATOM 720 C CA . LEU A 1 86 ? -3.532 6.574 15.233 1.00 96.81 86 LEU A CA 1
ATOM 721 C C . LEU A 1 86 ? -4.980 6.817 15.686 1.00 96.81 86 LEU A C 1
ATOM 723 O O . LEU A 1 86 ? -5.254 6.806 16.889 1.00 96.81 86 LEU A O 1
ATOM 727 N N . ILE A 1 87 ? -5.898 7.033 14.740 1.00 96.12 87 ILE A N 1
ATOM 728 C CA . ILE A 1 87 ? -7.332 7.185 15.025 1.00 96.12 87 ILE A CA 1
ATOM 729 C C . ILE A 1 87 ? -7.894 5.874 15.586 1.00 96.12 87 ILE A C 1
ATOM 731 O O . ILE A 1 87 ? -8.482 5.890 16.666 1.00 96.12 87 ILE A O 1
ATOM 735 N N . ALA A 1 88 ? -7.637 4.740 14.924 1.00 96.19 88 ALA A N 1
ATOM 736 C CA . ALA A 1 88 ? -8.072 3.413 15.363 1.00 96.19 88 ALA A CA 1
ATOM 737 C C . ALA A 1 88 ? -7.662 3.142 16.816 1.00 96.19 88 ALA A C 1
ATOM 739 O O . ALA A 1 88 ? -8.497 2.772 17.643 1.00 96.19 88 ALA A O 1
ATOM 740 N N . ARG A 1 89 ? -6.394 3.417 17.146 1.00 95.56 89 ARG A N 1
ATOM 741 C CA . ARG A 1 89 ? -5.841 3.243 18.491 1.00 95.56 89 ARG A CA 1
ATOM 742 C C . ARG A 1 89 ? -6.557 4.092 19.535 1.00 95.56 89 ARG A C 1
ATOM 744 O O . ARG A 1 89 ? -6.934 3.584 20.586 1.00 95.56 89 ARG A O 1
ATOM 751 N N . LYS A 1 90 ? -6.752 5.384 19.254 1.00 96.31 90 LYS A N 1
ATOM 752 C CA . LYS A 1 90 ? -7.417 6.319 20.180 1.00 96.31 90 LYS A CA 1
ATOM 753 C C . LYS A 1 90 ? -8.897 5.999 20.380 1.00 96.31 90 LYS A C 1
ATOM 755 O O . LYS A 1 90 ? -9.438 6.296 21.438 1.00 96.31 90 LYS A O 1
ATOM 760 N N . SER A 1 91 ? -9.530 5.394 19.381 1.00 93.81 91 SER A N 1
ATOM 761 C CA . SER A 1 91 ? -10.945 5.024 19.401 1.00 93.81 91 SER A CA 1
ATOM 762 C C . SER A 1 91 ? -11.207 3.598 19.904 1.00 93.81 91 SER A C 1
ATOM 764 O O . SER A 1 91 ? -12.357 3.175 19.925 1.00 93.81 91 SER A O 1
ATOM 766 N N . GLY A 1 92 ? -10.175 2.856 20.325 1.00 94.12 92 GLY A N 1
ATOM 767 C CA . GLY A 1 92 ? -10.323 1.502 20.872 1.00 94.12 92 GLY A CA 1
ATOM 768 C C . GLY A 1 92 ? -10.480 0.393 19.823 1.00 94.12 92 GLY A C 1
ATOM 769 O O . GLY A 1 92 ? -10.783 -0.744 20.178 1.00 94.12 92 GLY A O 1
ATOM 770 N N . TYR A 1 93 ? -10.233 0.678 18.542 1.00 93.38 93 TYR A N 1
ATOM 771 C CA . TYR A 1 93 ? -10.271 -0.306 17.459 1.00 93.38 93 TYR A CA 1
ATOM 772 C C . TYR A 1 93 ? -8.931 -1.043 17.322 1.00 93.38 93 TYR A C 1
ATOM 774 O O . TYR A 1 93 ? -8.257 -0.938 16.298 1.00 93.38 93 TYR A O 1
ATOM 782 N N . ALA A 1 94 ? -8.535 -1.794 18.353 1.00 93.62 94 ALA A N 1
ATOM 783 C CA . ALA A 1 94 ? -7.227 -2.461 18.410 1.00 93.62 94 ALA A CA 1
ATOM 784 C C . ALA A 1 94 ? -6.967 -3.401 17.216 1.00 93.62 94 ALA A C 1
ATOM 786 O O . ALA A 1 94 ? -5.863 -3.445 16.682 1.00 93.62 94 ALA A O 1
ATOM 787 N N . GLU A 1 95 ? -7.996 -4.112 16.750 1.00 93.94 95 GLU A N 1
ATOM 788 C CA . GLU A 1 95 ? -7.870 -4.996 15.588 1.00 93.94 95 GLU A CA 1
ATOM 789 C C . GLU A 1 95 ? -7.646 -4.217 14.280 1.00 93.94 95 GLU A C 1
ATOM 791 O O . GLU A 1 95 ? -6.859 -4.634 13.434 1.00 93.94 95 GLU A O 1
ATOM 796 N N . ILE A 1 96 ? -8.306 -3.066 14.111 1.00 93.75 96 ILE A N 1
ATOM 797 C CA . ILE A 1 96 ? -8.118 -2.213 12.929 1.00 93.75 96 ILE A CA 1
ATOM 798 C C . ILE A 1 96 ? -6.745 -1.525 12.971 1.00 93.75 96 ILE A C 1
ATOM 800 O O . ILE A 1 96 ? -6.111 -1.422 11.925 1.00 93.75 96 ILE A O 1
ATOM 804 N N . ASP A 1 97 ? -6.262 -1.105 14.149 1.00 96.81 97 ASP A N 1
ATOM 805 C CA . ASP A 1 97 ? -4.896 -0.576 14.350 1.00 96.81 97 ASP A CA 1
ATOM 806 C C . ASP A 1 97 ? -3.850 -1.571 13.820 1.00 96.81 97 ASP A C 1
ATOM 808 O O . ASP A 1 97 ? -3.059 -1.230 12.937 1.00 96.81 97 ASP A O 1
ATOM 812 N N . GLU A 1 98 ? -3.913 -2.828 14.267 1.00 96.38 98 GLU A N 1
ATOM 813 C CA . GLU A 1 98 ? -2.960 -3.854 13.832 1.00 96.38 98 GLU A CA 1
ATOM 814 C C . GLU A 1 98 ? -3.086 -4.165 12.333 1.00 96.38 98 GLU A C 1
ATOM 816 O O . GLU A 1 98 ? -2.088 -4.242 11.618 1.00 96.38 98 GLU A O 1
ATOM 821 N N . ARG A 1 99 ? -4.310 -4.267 11.804 1.00 96.50 99 ARG A N 1
ATOM 822 C CA . ARG A 1 99 ? -4.524 -4.522 10.369 1.00 96.50 99 ARG A CA 1
ATOM 823 C C . ARG A 1 99 ? -4.028 -3.375 9.484 1.00 96.50 99 ARG A C 1
ATOM 825 O O . ARG A 1 99 ? -3.470 -3.625 8.415 1.00 96.50 99 ARG A O 1
ATOM 832 N N . LEU A 1 100 ? -4.185 -2.121 9.911 1.00 96.56 100 LEU A N 1
ATOM 833 C CA . LEU A 1 100 ? -3.637 -0.955 9.207 1.00 96.56 100 LEU A CA 1
ATOM 834 C C . LEU A 1 100 ? -2.106 -0.967 9.210 1.00 96.56 100 LEU A C 1
ATOM 836 O O . LEU A 1 100 ? -1.496 -0.697 8.175 1.00 96.56 100 LEU A O 1
ATOM 840 N N . LYS A 1 101 ? -1.492 -1.348 10.335 1.00 97.19 101 LYS A N 1
ATOM 841 C CA . LYS A 1 101 ? -0.042 -1.536 10.438 1.00 97.19 101 LYS A CA 1
ATOM 842 C C . LYS A 1 101 ? 0.463 -2.585 9.447 1.00 97.19 101 LYS A C 1
ATOM 844 O O . LYS A 1 101 ? 1.344 -2.288 8.643 1.00 97.19 101 LYS A O 1
ATOM 849 N N . ILE A 1 102 ? -0.149 -3.772 9.446 1.00 96.44 102 ILE A N 1
ATOM 850 C CA . ILE A 1 102 ? 0.189 -4.867 8.523 1.00 96.44 102 ILE A CA 1
ATOM 851 C C . ILE A 1 102 ? 0.023 -4.413 7.068 1.00 96.44 102 ILE A C 1
ATOM 853 O O . ILE A 1 102 ? 0.886 -4.672 6.230 1.00 96.44 102 ILE A O 1
ATOM 857 N N . THR A 1 103 ? -1.053 -3.685 6.757 1.00 96.44 103 THR A N 1
ATOM 858 C CA . THR A 1 103 ? -1.292 -3.142 5.408 1.00 96.44 103 THR A CA 1
ATOM 859 C C . THR A 1 103 ? -0.171 -2.190 4.981 1.00 96.44 103 THR A C 1
ATOM 861 O O . THR A 1 103 ? 0.352 -2.304 3.871 1.00 96.44 103 THR A O 1
ATOM 864 N N . ALA A 1 104 ? 0.242 -1.276 5.865 1.00 97.81 104 ALA A N 1
ATOM 865 C CA . ALA A 1 104 ? 1.323 -0.331 5.600 1.00 97.81 104 ALA A CA 1
ATOM 866 C C . ALA A 1 104 ? 2.673 -1.040 5.386 1.00 97.81 104 ALA A C 1
ATOM 868 O O . ALA A 1 104 ? 3.440 -0.666 4.494 1.00 97.81 104 ALA A O 1
ATOM 869 N N . GLU A 1 105 ? 2.953 -2.091 6.159 1.00 96.38 105 GLU A N 1
ATOM 870 C CA . GLU A 1 105 ? 4.139 -2.937 5.994 1.00 96.38 105 GLU A CA 1
ATOM 871 C C . GLU A 1 105 ? 4.113 -3.694 4.656 1.00 96.38 105 GLU A C 1
ATOM 873 O O . GLU A 1 105 ? 5.107 -3.688 3.922 1.00 96.38 105 GLU A O 1
ATOM 878 N N . LYS A 1 106 ? 2.964 -4.270 4.275 1.00 96.06 106 LYS A N 1
ATOM 879 C CA . LYS A 1 106 ? 2.781 -4.933 2.972 1.00 96.06 106 LYS A CA 1
ATOM 880 C C . LYS A 1 106 ? 2.985 -3.976 1.803 1.00 96.06 106 LYS A C 1
ATOM 882 O O . LYS A 1 106 ? 3.628 -4.359 0.828 1.00 96.06 106 LYS A O 1
ATOM 887 N N . LEU A 1 107 ? 2.493 -2.740 1.902 1.00 97.25 107 LEU A N 1
ATOM 888 C CA . LEU A 1 107 ? 2.696 -1.698 0.890 1.00 97.25 107 LEU A CA 1
ATOM 889 C C . LEU A 1 107 ? 4.169 -1.267 0.795 1.00 97.25 107 LEU A C 1
ATOM 891 O O . LEU A 1 107 ? 4.674 -1.021 -0.302 1.00 97.25 107 LEU A O 1
ATOM 895 N N . GLN A 1 108 ? 4.889 -1.225 1.920 1.00 97.81 108 GLN A N 1
ATOM 896 C CA . GLN A 1 108 ? 6.303 -0.840 1.954 1.00 97.81 108 GLN A CA 1
ATOM 897 C C . GLN A 1 108 ? 7.198 -1.787 1.148 1.00 97.81 108 GLN A C 1
ATOM 899 O O . GLN A 1 108 ? 8.130 -1.325 0.494 1.00 97.81 108 GLN A O 1
ATOM 904 N N . VAL A 1 109 ? 6.932 -3.095 1.163 1.00 96.31 109 VAL A N 1
ATOM 905 C CA . VAL A 1 109 ? 7.782 -4.092 0.490 1.00 96.31 109 VAL A CA 1
ATOM 906 C C . VAL A 1 109 ? 7.967 -3.815 -1.014 1.00 96.31 109 VAL A C 1
ATOM 908 O O . VAL A 1 109 ? 9.116 -3.726 -1.453 1.00 96.31 109 VAL A O 1
ATOM 911 N N . PRO A 1 110 ? 6.911 -3.687 -1.843 1.00 95.69 110 PRO A N 1
ATOM 912 C CA . PRO A 1 110 ? 7.069 -3.355 -3.256 1.00 95.69 110 PRO A CA 1
ATOM 913 C C . PRO A 1 110 ? 7.593 -1.933 -3.480 1.00 95.69 110 PRO A C 1
ATOM 915 O O . PRO A 1 110 ? 8.395 -1.749 -4.392 1.00 95.69 110 PRO A O 1
ATOM 918 N N . MET A 1 111 ? 7.244 -0.953 -2.636 1.00 97.75 111 MET A N 1
ATOM 919 C CA . MET A 1 111 ? 7.818 0.399 -2.732 1.00 97.75 111 MET A CA 1
ATOM 920 C C . MET A 1 111 ? 9.340 0.391 -2.557 1.00 97.75 111 MET A C 1
ATOM 922 O O . MET A 1 111 ? 10.058 0.980 -3.361 1.00 97.75 111 MET A O 1
ATOM 926 N N . SER A 1 112 ? 9.854 -0.342 -1.565 1.00 97.06 112 SER A N 1
ATOM 927 C CA . SER A 1 112 ? 11.297 -0.488 -1.342 1.00 97.06 112 SER A CA 1
ATOM 928 C C . SER A 1 112 ? 12.017 -1.162 -2.512 1.00 97.06 112 SER A C 1
ATOM 930 O O . SER A 1 112 ? 13.209 -0.940 -2.693 1.00 97.06 112 SER A O 1
ATOM 932 N N . LYS A 1 113 ? 11.321 -1.976 -3.319 1.00 95.62 113 LYS A N 1
ATOM 933 C CA . LYS A 1 113 ? 11.901 -2.599 -4.521 1.00 95.62 113 LYS A CA 1
ATOM 934 C C . LYS A 1 113 ? 12.051 -1.621 -5.678 1.00 95.62 113 LYS A C 1
ATOM 936 O O . LYS A 1 113 ? 12.992 -1.757 -6.449 1.00 95.62 113 LYS A O 1
ATOM 941 N N . ILE A 1 114 ? 11.125 -0.673 -5.812 1.00 96.81 114 ILE A N 1
ATOM 942 C CA . ILE A 1 114 ? 11.119 0.278 -6.932 1.00 96.81 114 ILE A CA 1
ATOM 943 C C . ILE A 1 114 ? 11.798 1.601 -6.592 1.00 96.81 114 ILE A C 1
ATOM 945 O O . ILE A 1 114 ? 12.205 2.312 -7.501 1.00 96.81 114 ILE A O 1
ATOM 949 N N . SER A 1 115 ? 11.968 1.918 -5.306 1.00 97.19 115 SER A N 1
ATOM 950 C CA . SER A 1 115 ? 12.675 3.122 -4.864 1.00 97.19 115 SER A CA 1
ATOM 951 C C . SER A 1 115 ? 14.084 3.267 -5.449 1.00 97.19 115 SER A C 1
ATOM 953 O O . SER A 1 115 ? 14.398 4.381 -5.837 1.00 97.19 115 SER A O 1
ATOM 955 N N . PRO A 1 116 ? 14.921 2.217 -5.581 1.00 96.62 116 PRO A N 1
ATOM 956 C CA . PRO A 1 116 ? 16.261 2.351 -6.162 1.00 96.62 116 PRO A CA 1
ATOM 957 C C . PRO A 1 116 ? 16.286 2.617 -7.676 1.00 96.62 116 PRO A C 1
ATOM 959 O O . PRO A 1 116 ? 17.364 2.727 -8.255 1.00 96.62 116 PRO A O 1
ATOM 962 N N . LEU A 1 117 ? 15.127 2.636 -8.344 1.00 92.25 117 LEU A N 1
ATOM 963 C CA . LEU A 1 117 ? 15.027 2.934 -9.774 1.00 92.25 117 LEU A CA 1
ATOM 964 C C . LEU A 1 117 ? 15.011 4.447 -10.063 1.00 92.25 117 LEU A C 1
ATOM 966 O O . LEU A 1 117 ? 15.043 4.817 -11.239 1.00 92.25 117 LEU A O 1
ATOM 970 N N . PHE A 1 118 ? 14.953 5.287 -9.022 1.00 91.38 118 PHE A N 1
ATOM 971 C CA . PHE A 1 118 ? 14.802 6.745 -9.069 1.00 91.38 118 PHE A CA 1
ATOM 972 C C . PHE A 1 118 ? 15.726 7.420 -8.053 1.00 91.38 118 PHE A C 1
ATOM 974 O O . PHE A 1 118 ? 16.072 8.597 -8.294 1.00 91.38 118 PHE A O 1
#